Protein AF-A0A2L2X7W0-F1 (afdb_monomer)

Solvent-accessible surface area (backbone atoms only — not comparable to full-atom values): 5559 Å² total; per-residue (Å²): 135,86,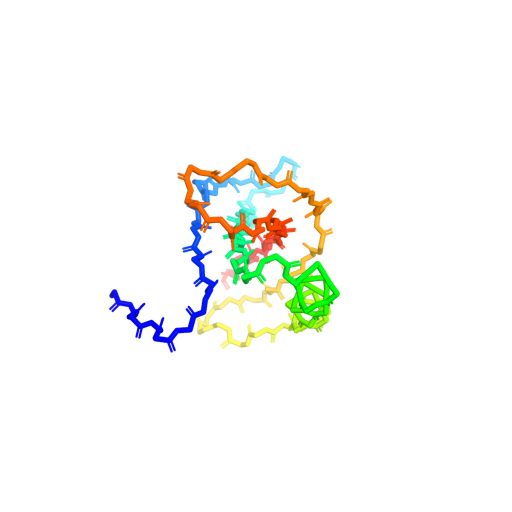85,66,98,58,66,56,52,75,49,72,52,89,57,45,63,40,90,97,38,83,56,30,38,33,33,41,40,37,37,40,28,57,27,77,60,39,62,69,59,36,53,51,51,45,49,52,54,44,62,65,29,48,85,37,58,71,87,51,91,84,53,70,40,46,44,32,38,76,73,52,70,48,81,44,91,56,97,51,84,69,41,37,32,38,34,35,33,37,36,37,41,36,32,63,61,132

Sequence (98 aa):
MVSLDCPTACCISPGKREEGNSEVYVTNFIFDIYTNDDVSLALTIAQKISDLFESAIPCFANSVTFEGLFVSAYESESDLANTYCFTTVIQFSMGMGK

Structure (mmCIF, N/CA/C/O backbone):
data_AF-A0A2L2X7W0-F1
#
_entry.id   AF-A0A2L2X7W0-F1
#
loop_
_atom_site.group_PDB
_atom_site.id
_atom_site.type_symbol
_atom_site.label_atom_id
_atom_site.label_alt_id
_atom_site.label_comp_id
_atom_site.label_asym_id
_atom_site.label_entity_id
_atom_site.label_seq_id
_atom_site.pdbx_PDB_ins_code
_atom_site.Cartn_x
_atom_site.Cartn_y
_atom_site.Cartn_z
_atom_site.occupancy
_atom_site.B_iso_or_equiv
_atom_site.auth_seq_id
_atom_site.auth_comp_id
_atom_site.auth_asym_id
_atom_site.auth_atom_id
_atom_site.pdbx_PDB_model_num
ATOM 1 N N . MET A 1 1 ? -4.441 -18.464 -6.238 1.00 33.75 1 MET A N 1
ATOM 2 C CA . MET A 1 1 ? -5.371 -17.794 -5.309 1.00 33.75 1 MET A CA 1
ATOM 3 C C . MET A 1 1 ? -4.801 -18.000 -3.919 1.00 33.75 1 MET A C 1
ATOM 5 O O . MET A 1 1 ? -4.928 -19.091 -3.382 1.00 33.75 1 MET A O 1
ATOM 9 N N . VAL A 1 2 ? -4.007 -17.047 -3.430 1.00 28.20 2 VAL A N 1
ATOM 10 C CA . VAL A 1 2 ? -3.393 -17.154 -2.101 1.00 28.20 2 VAL A CA 1
ATOM 11 C C . VAL A 1 2 ? -4.419 -16.612 -1.113 1.00 28.20 2 VAL A C 1
ATOM 13 O O . VAL A 1 2 ? -4.713 -15.423 -1.138 1.00 28.20 2 VAL A O 1
ATOM 16 N N . SER A 1 3 ? -5.013 -17.504 -0.320 1.00 32.94 3 SER A N 1
ATOM 17 C CA . SER A 1 3 ? -5.797 -17.127 0.855 1.00 32.94 3 SER A CA 1
ATOM 18 C C . SER A 1 3 ? -4.800 -16.831 1.968 1.00 32.94 3 SER A C 1
ATOM 20 O O . SER A 1 3 ? -4.111 -17.741 2.427 1.00 32.94 3 SER A O 1
ATOM 22 N N . LEU A 1 4 ? -4.657 -15.559 2.329 1.00 38.53 4 LEU A N 1
ATOM 23 C CA . LEU A 1 4 ? -3.988 -15.141 3.555 1.00 38.53 4 LEU A CA 1
ATOM 24 C C . LEU A 1 4 ? -5.091 -14.913 4.585 1.00 38.53 4 LEU A C 1
ATOM 26 O O . LEU A 1 4 ? -5.877 -13.982 4.451 1.00 38.53 4 LEU A O 1
ATOM 30 N N . ASP A 1 5 ? -5.161 -15.777 5.592 1.00 35.78 5 ASP A N 1
ATOM 31 C CA . ASP A 1 5 ? -6.018 -15.596 6.763 1.00 35.78 5 ASP A CA 1
ATOM 32 C C . ASP A 1 5 ? -5.456 -14.447 7.642 1.00 35.78 5 ASP A C 1
ATOM 34 O O . ASP A 1 5 ? -4.805 -14.677 8.660 1.00 35.78 5 ASP A O 1
ATOM 38 N N . CYS A 1 6 ? -5.618 -13.193 7.195 1.00 41.12 6 CYS A N 1
ATOM 39 C CA . CYS A 1 6 ? -5.277 -11.939 7.893 1.00 41.12 6 CYS A CA 1
ATOM 40 C C . CYS A 1 6 ? -6.043 -10.754 7.243 1.00 41.12 6 CYS A C 1
ATOM 42 O O . CYS A 1 6 ? -6.460 -10.886 6.096 1.00 41.12 6 CYS A O 1
ATOM 44 N N . PRO A 1 7 ? -6.257 -9.609 7.927 1.00 57.97 7 PRO A N 1
ATOM 45 C CA . PRO A 1 7 ? -7.344 -8.645 7.680 1.00 57.97 7 PRO A CA 1
ATOM 46 C C . PRO A 1 7 ? -7.104 -7.693 6.494 1.00 57.97 7 PRO A C 1
ATOM 48 O O . PRO A 1 7 ? -7.556 -6.548 6.494 1.00 57.97 7 PRO A O 1
ATOM 51 N N . THR A 1 8 ? -6.357 -8.146 5.496 1.00 56.06 8 THR A N 1
ATOM 52 C CA . THR A 1 8 ? -5.900 -7.326 4.382 1.00 56.06 8 THR A CA 1
ATOM 53 C C . THR A 1 8 ? -6.352 -7.956 3.078 1.00 56.06 8 THR A C 1
ATOM 55 O O . THR A 1 8 ? -5.896 -9.040 2.711 1.00 56.06 8 THR A O 1
ATOM 58 N N . ALA A 1 9 ? -7.241 -7.275 2.358 1.00 71.50 9 ALA A N 1
ATOM 59 C CA . ALA A 1 9 ? -7.571 -7.644 0.989 1.00 71.50 9 ALA A CA 1
ATOM 60 C C . ALA A 1 9 ? -6.622 -6.893 0.051 1.00 71.50 9 ALA A C 1
ATOM 62 O O . ALA A 1 9 ? -6.484 -5.677 0.145 1.00 71.50 9 ALA A O 1
ATOM 63 N N . CYS A 1 10 ? -5.940 -7.612 -0.842 1.00 69.62 10 CYS A N 1
ATOM 64 C CA . CYS A 1 10 ? -5.110 -7.000 -1.875 1.00 69.62 10 CYS A CA 1
ATOM 65 C C . CYS A 1 10 ? -5.756 -7.230 -3.239 1.00 69.62 10 CYS A C 1
ATOM 67 O O . CYS A 1 10 ? -5.964 -8.377 -3.646 1.00 69.62 10 CYS A O 1
ATOM 69 N N . CYS A 1 11 ? -6.060 -6.147 -3.948 1.00 75.56 11 CYS A N 1
ATOM 70 C CA . CYS A 1 11 ? -6.510 -6.194 -5.331 1.00 75.56 11 CYS A CA 1
ATOM 71 C C . CYS A 1 11 ? -5.512 -5.480 -6.250 1.00 75.56 11 CYS A C 1
ATOM 73 O O . CYS A 1 11 ? -4.785 -4.572 -5.848 1.00 75.56 11 CYS A O 1
ATOM 75 N N . ILE A 1 12 ? -5.440 -5.938 -7.499 1.00 73.56 12 ILE A N 1
ATOM 76 C CA . ILE A 1 12 ? -4.499 -5.434 -8.502 1.00 73.56 12 ILE A CA 1
ATOM 77 C C . ILE A 1 12 ? -5.319 -4.734 -9.581 1.00 73.56 12 ILE A C 1
ATOM 79 O O . ILE A 1 12 ? -6.227 -5.339 -10.156 1.00 73.56 12 ILE A O 1
ATOM 83 N N . SER A 1 13 ? -5.018 -3.466 -9.859 1.00 73.25 13 SER A N 1
ATOM 84 C CA . SER A 1 13 ? -5.633 -2.766 -10.987 1.00 73.25 13 SER A CA 1
ATOM 85 C C . SER A 1 13 ? -5.033 -3.256 -12.311 1.00 73.25 13 SER A C 1
ATOM 87 O O . SER A 1 13 ? -3.882 -3.695 -12.339 1.00 73.25 13 SER A O 1
ATOM 89 N N . PRO A 1 14 ? -5.764 -3.190 -13.440 1.00 75.12 14 PRO A N 1
ATOM 90 C CA . PRO A 1 14 ? -5.168 -3.455 -14.741 1.00 75.12 14 PRO A CA 1
ATOM 91 C C . PRO A 1 14 ? -3.985 -2.509 -14.963 1.00 75.12 14 PRO A C 1
ATOM 93 O O . PRO A 1 14 ? -4.156 -1.290 -15.026 1.00 75.12 14 PRO A O 1
ATOM 96 N N . GLY A 1 15 ? -2.782 -3.072 -15.040 1.00 79.25 15 GLY A N 1
ATOM 97 C CA . GLY A 1 15 ? -1.588 -2.290 -15.324 1.00 79.25 15 GLY A CA 1
ATOM 98 C C . GLY A 1 15 ? -1.578 -1.738 -16.752 1.00 79.25 15 GLY A C 1
ATOM 99 O O . GLY A 1 15 ? -2.360 -2.133 -17.620 1.00 79.25 15 GLY A O 1
ATOM 100 N N . LYS A 1 16 ? -0.668 -0.801 -16.998 1.00 83.56 16 LYS A N 1
ATOM 101 C CA . LYS A 1 16 ? -0.462 -0.156 -18.295 1.00 83.56 16 LYS A CA 1
ATOM 102 C C . LYS A 1 16 ? 1.024 0.043 -18.550 1.00 83.56 16 LYS A C 1
ATOM 104 O O . LYS A 1 16 ? 1.831 0.016 -17.630 1.00 83.56 16 LYS A O 1
ATOM 109 N N . ARG A 1 17 ? 1.394 0.277 -19.806 1.00 84.19 17 ARG A N 1
ATOM 110 C CA . ARG A 1 17 ? 2.744 0.768 -20.110 1.00 84.19 17 ARG A CA 1
ATOM 111 C C . ARG A 1 17 ? 2.896 2.196 -19.601 1.00 84.19 17 ARG A C 1
ATOM 113 O O . ARG A 1 17 ? 1.936 2.969 -19.654 1.00 84.19 17 ARG A O 1
ATOM 120 N N . GLU A 1 18 ? 4.084 2.519 -19.112 1.00 84.00 18 GLU A N 1
ATOM 121 C CA . GLU A 1 18 ? 4.436 3.879 -18.731 1.00 84.00 18 GLU A CA 1
ATOM 122 C C . GLU A 1 18 ? 4.389 4.797 -19.960 1.00 84.00 18 GLU A C 1
ATOM 124 O O . GLU A 1 18 ? 4.809 4.440 -21.066 1.00 84.00 18 GLU A O 1
ATOM 129 N N . GLU A 1 19 ? 3.836 5.993 -19.781 1.00 80.44 19 GLU A N 1
ATOM 130 C CA . GLU A 1 19 ? 3.775 6.976 -20.853 1.00 80.44 19 GLU A CA 1
ATOM 131 C C . GLU A 1 19 ? 5.179 7.541 -21.103 1.00 80.44 19 GLU A C 1
ATOM 133 O O . GLU A 1 19 ? 5.825 8.053 -20.195 1.00 80.44 19 GLU A O 1
ATOM 138 N N . GLY A 1 20 ? 5.674 7.421 -22.336 1.00 81.56 20 GLY A N 1
ATOM 139 C CA . GLY A 1 20 ? 7.032 7.842 -22.694 1.00 81.56 20 GLY A CA 1
ATOM 140 C C . GLY A 1 20 ? 8.116 6.771 -22.516 1.00 81.56 20 GLY A C 1
ATOM 141 O O . GLY A 1 20 ? 9.223 6.975 -23.010 1.00 81.56 20 GLY A O 1
ATOM 142 N N . ASN A 1 21 ? 7.806 5.612 -21.917 1.00 80.19 21 ASN A N 1
ATOM 143 C CA . ASN A 1 21 ? 8.733 4.481 -21.814 1.00 80.19 21 ASN A CA 1
ATOM 144 C C . ASN A 1 21 ? 8.015 3.125 -21.967 1.00 80.19 21 ASN A C 1
ATOM 146 O O . ASN A 1 21 ? 7.510 2.542 -21.012 1.00 80.19 21 ASN A O 1
ATOM 150 N N . SER A 1 22 ? 7.987 2.587 -23.191 1.00 81.00 22 SER A N 1
ATOM 151 C CA . SER A 1 22 ? 7.266 1.340 -23.498 1.00 81.00 22 SER A CA 1
ATOM 152 C C . SER A 1 22 ? 7.852 0.081 -22.859 1.00 81.00 22 SER A C 1
ATOM 154 O O . SER A 1 22 ? 7.172 -0.947 -22.852 1.00 81.00 22 SER A O 1
ATOM 156 N N . GLU A 1 23 ? 9.090 0.154 -22.366 1.00 81.44 23 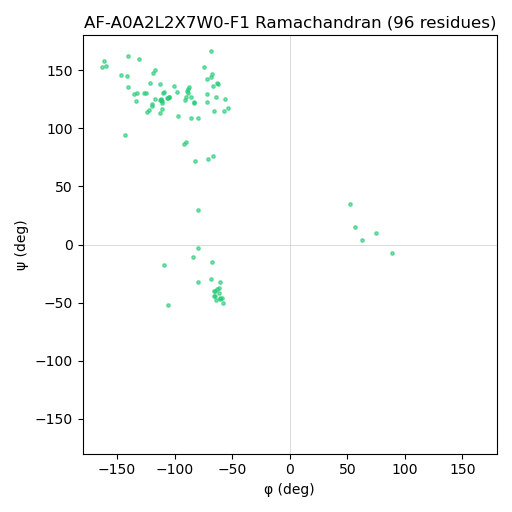GLU A N 1
ATOM 157 C CA . GLU A 1 23 ? 9.797 -0.961 -21.727 1.00 81.44 23 GLU A CA 1
ATOM 158 C C . GLU A 1 23 ? 9.443 -1.094 -20.239 1.00 81.44 23 GLU A C 1
ATOM 160 O O . GLU A 1 23 ? 9.788 -2.099 -19.614 1.00 81.44 23 GLU A O 1
ATOM 165 N N . VAL A 1 24 ? 8.744 -0.098 -19.680 1.00 81.12 24 VAL A N 1
ATOM 166 C CA . VAL A 1 24 ? 8.286 -0.092 -18.292 1.00 81.12 24 VAL A CA 1
ATOM 167 C C . VAL A 1 24 ? 6.784 -0.330 -18.248 1.00 81.12 24 VAL A C 1
ATOM 169 O O . VAL A 1 24 ? 5.979 0.351 -18.889 1.00 81.12 24 VAL A O 1
ATOM 172 N N . TYR A 1 25 ? 6.398 -1.334 -17.473 1.00 84.75 25 TYR A N 1
ATOM 173 C CA . TYR A 1 25 ? 5.015 -1.638 -17.161 1.00 84.75 25 TYR A CA 1
ATOM 174 C C . TYR A 1 25 ? 4.706 -1.202 -15.734 1.00 84.75 25 TYR A C 1
ATOM 176 O O . TYR A 1 25 ? 5.399 -1.608 -14.805 1.00 84.75 25 TYR A O 1
ATOM 184 N N . VAL A 1 26 ? 3.651 -0.412 -15.561 1.00 86.88 26 VAL A N 1
ATOM 185 C CA . VAL A 1 26 ? 3.208 0.101 -14.265 1.00 86.88 26 VAL A CA 1
ATOM 186 C C . VAL A 1 26 ? 1.861 -0.493 -13.879 1.00 86.88 26 VAL A C 1
ATOM 188 O O . VAL A 1 26 ? 0.952 -0.608 -14.702 1.00 86.88 26 VAL A O 1
ATOM 191 N N . THR A 1 27 ? 1.701 -0.872 -12.618 1.00 87.81 27 THR A N 1
ATOM 192 C CA . THR A 1 27 ? 0.445 -1.416 -12.090 1.00 87.81 27 THR A CA 1
ATOM 193 C C . THR A 1 27 ? 0.264 -1.000 -10.641 1.00 87.81 27 THR A C 1
ATOM 195 O O . THR A 1 27 ? 1.244 -0.912 -9.911 1.00 87.81 27 THR A O 1
ATOM 198 N N . ASN A 1 28 ? -0.972 -0.771 -10.198 1.00 87.44 28 ASN A N 1
ATOM 199 C CA . ASN A 1 28 ? -1.220 -0.448 -8.796 1.00 87.44 28 ASN A CA 1
ATOM 200 C C . ASN A 1 28 ? -1.708 -1.691 -8.054 1.00 87.44 28 ASN A C 1
ATOM 202 O O . ASN A 1 28 ? -2.560 -2.436 -8.544 1.00 87.44 28 ASN A O 1
ATOM 206 N N . PHE A 1 29 ? -1.171 -1.889 -6.861 1.00 86.38 29 PHE A N 1
ATOM 207 C CA . PHE A 1 29 ? -1.669 -2.826 -5.872 1.00 86.38 29 PHE A CA 1
ATOM 208 C C . PHE A 1 29 ? -2.347 -1.997 -4.795 1.00 86.38 29 PHE A C 1
ATOM 210 O O . PHE A 1 29 ? -1.772 -1.050 -4.256 1.00 86.38 29 PHE A O 1
ATOM 217 N N . ILE A 1 30 ? -3.592 -2.341 -4.525 1.00 87.75 30 ILE A N 1
ATOM 218 C CA . ILE A 1 30 ? -4.450 -1.648 -3.579 1.00 87.75 30 ILE A CA 1
ATOM 219 C C . ILE A 1 30 ? -4.638 -2.605 -2.412 1.00 87.75 30 ILE A C 1
ATOM 221 O O . ILE A 1 30 ? -5.028 -3.758 -2.609 1.00 87.75 30 ILE A O 1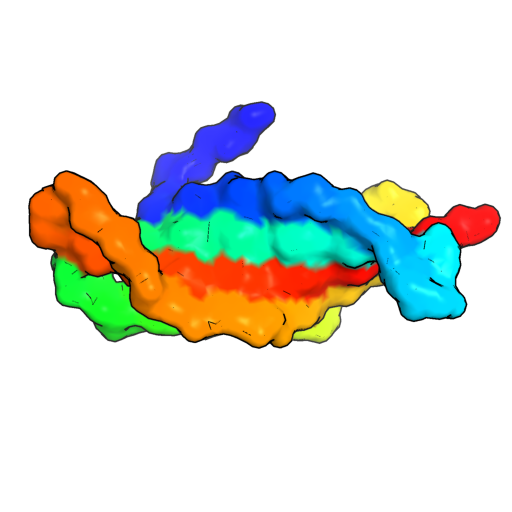
ATOM 225 N N . PHE A 1 31 ? -4.296 -2.143 -1.217 1.00 88.81 31 PHE A N 1
ATOM 226 C CA . PHE A 1 31 ? -4.428 -2.897 0.017 1.00 88.81 31 PHE A CA 1
ATOM 227 C C . PHE A 1 31 ? -5.496 -2.236 0.873 1.00 88.81 31 PHE A C 1
ATOM 229 O O . PHE A 1 31 ? -5.283 -1.128 1.368 1.00 88.81 31 PHE A O 1
ATOM 236 N N . ASP A 1 32 ? -6.600 -2.943 1.072 1.00 89.38 32 ASP A N 1
ATOM 237 C CA . ASP A 1 32 ? -7.647 -2.550 2.005 1.00 89.38 32 ASP A CA 1
ATOM 238 C C . ASP A 1 32 ? -7.340 -3.189 3.359 1.00 89.38 32 ASP A C 1
ATOM 240 O O . ASP A 1 32 ? -7.162 -4.409 3.459 1.00 89.38 32 ASP A O 1
ATOM 244 N N . ILE A 1 33 ? -7.250 -2.366 4.398 1.00 90.62 33 ILE A N 1
ATOM 245 C CA . ILE A 1 33 ? -6.898 -2.768 5.758 1.00 90.62 33 ILE A CA 1
ATOM 246 C C . ILE A 1 33 ? -8.135 -2.620 6.628 1.00 90.62 33 ILE A C 1
ATOM 248 O O . ILE A 1 33 ? -8.608 -1.507 6.849 1.00 90.62 33 ILE A O 1
ATOM 252 N N . TYR A 1 34 ? -8.612 -3.740 7.162 1.00 89.19 34 TYR A N 1
ATOM 253 C CA . TYR A 1 34 ? -9.801 -3.777 8.003 1.00 89.19 34 TYR A CA 1
ATOM 254 C C . TYR A 1 34 ? -9.417 -3.947 9.474 1.00 89.19 34 TYR A C 1
ATOM 256 O O . TYR A 1 34 ? -8.698 -4.877 9.843 1.00 89.19 34 TYR A O 1
ATOM 264 N N . THR A 1 35 ? -9.913 -3.073 10.343 1.00 88.75 35 THR A N 1
ATOM 265 C CA . THR A 1 35 ? -9.757 -3.204 11.799 1.00 88.75 35 THR A CA 1
ATOM 266 C C . THR A 1 35 ? -11.095 -3.020 12.505 1.00 88.75 35 THR A C 1
ATOM 268 O O . THR A 1 35 ? -12.032 -2.461 11.946 1.00 88.75 35 THR A O 1
ATOM 271 N N . ASN A 1 36 ? -11.208 -3.515 13.739 1.00 88.94 36 ASN A N 1
ATOM 272 C CA . ASN A 1 36 ? -12.420 -3.376 14.552 1.00 88.94 36 ASN A CA 1
ATOM 273 C C . ASN A 1 36 ? -12.432 -2.000 15.246 1.00 88.94 36 ASN A C 1
ATOM 275 O O . ASN A 1 36 ? -12.098 -1.907 16.426 1.00 88.94 36 ASN A O 1
ATOM 279 N N . ASP A 1 37 ? -12.664 -0.940 14.466 1.00 85.06 37 ASP A N 1
ATOM 280 C CA . ASP A 1 37 ? -12.574 0.482 14.849 1.00 85.06 37 ASP A CA 1
ATOM 281 C C . ASP A 1 37 ? -11.211 0.937 15.421 1.00 85.06 37 ASP A C 1
ATOM 283 O O . ASP A 1 37 ? -11.079 2.024 15.990 1.00 85.06 37 ASP A O 1
ATOM 287 N N . ASP A 1 38 ? -10.156 0.138 15.237 1.00 88.31 38 ASP A N 1
ATOM 288 C CA . ASP A 1 38 ? -8.796 0.489 15.649 1.00 88.31 38 ASP A CA 1
ATOM 289 C C . ASP A 1 38 ? -8.057 1.218 14.520 1.00 88.31 38 ASP A C 1
ATOM 291 O O . ASP A 1 38 ? -7.364 0.618 13.687 1.00 88.31 38 ASP A O 1
ATOM 295 N N . VAL A 1 39 ? -8.220 2.540 14.503 1.00 91.12 39 VAL A N 1
ATOM 296 C CA . VAL A 1 39 ? -7.580 3.447 13.540 1.00 91.12 39 VAL A CA 1
ATOM 297 C C . VAL A 1 39 ? -6.052 3.388 13.640 1.00 91.12 39 VAL A C 1
ATOM 299 O O . VAL A 1 39 ? -5.353 3.356 12.628 1.00 91.12 39 VAL A O 1
ATOM 302 N N . SER A 1 40 ? -5.508 3.334 14.860 1.00 93.75 40 SER A N 1
ATOM 303 C CA . SER A 1 40 ? -4.054 3.350 15.080 1.00 93.75 40 SER A CA 1
ATOM 304 C C . SER A 1 40 ? -3.390 2.099 14.511 1.00 93.75 40 SER A C 1
ATOM 306 O O . SER A 1 40 ? -2.319 2.174 13.898 1.00 93.75 40 SER A O 1
ATOM 308 N N . LEU A 1 41 ? -4.039 0.944 14.679 1.00 91.88 41 LEU A N 1
ATOM 309 C CA . LEU A 1 41 ? -3.588 -0.313 14.102 1.00 91.88 41 LEU A CA 1
ATOM 310 C C . LEU A 1 41 ? -3.631 -0.272 12.573 1.00 91.88 41 LEU A C 1
ATOM 312 O O . LEU A 1 41 ? -2.654 -0.672 11.940 1.00 91.88 41 LEU A O 1
ATOM 316 N N . ALA A 1 42 ? -4.711 0.246 11.982 1.00 91.12 42 ALA A N 1
ATOM 317 C CA . ALA A 1 42 ? -4.851 0.336 10.531 1.00 91.12 42 ALA A CA 1
ATOM 318 C C . ALA A 1 42 ? -3.747 1.203 9.902 1.00 91.12 42 ALA A C 1
ATOM 320 O O . ALA A 1 42 ? -3.071 0.764 8.971 1.00 91.12 42 ALA A O 1
ATOM 321 N N . LEU A 1 43 ? -3.482 2.381 10.476 1.00 91.75 43 LEU A N 1
ATOM 322 C CA . LEU A 1 43 ? -2.400 3.264 10.028 1.00 91.75 43 LEU A CA 1
ATOM 323 C C . LEU A 1 43 ? -1.017 2.622 10.206 1.00 91.75 43 LEU A C 1
ATOM 325 O O . LEU A 1 43 ? -0.157 2.741 9.336 1.00 91.75 43 LEU A O 1
ATOM 329 N N . THR A 1 44 ? -0.805 1.886 11.301 1.00 93.75 44 THR A N 1
ATOM 330 C CA . THR A 1 44 ? 0.453 1.159 11.536 1.00 93.75 44 THR A CA 1
ATOM 331 C C . THR A 1 44 ? 0.671 0.057 10.499 1.00 93.75 44 THR A C 1
ATOM 333 O O . THR A 1 44 ? 1.794 -0.150 10.040 1.00 93.75 44 THR A O 1
ATOM 336 N N . ILE A 1 45 ? -0.386 -0.669 10.124 1.00 91.25 45 ILE A N 1
ATOM 337 C CA . ILE A 1 45 ? -0.326 -1.685 9.067 1.00 91.25 45 ILE A CA 1
ATOM 338 C C . ILE A 1 45 ? -0.041 -1.020 7.717 1.00 91.25 45 ILE A C 1
ATOM 340 O O . ILE A 1 45 ? 0.833 -1.495 6.996 1.00 91.25 45 ILE A O 1
ATOM 344 N N . ALA A 1 46 ? -0.711 0.092 7.402 1.00 90.88 46 ALA A N 1
ATOM 345 C CA . ALA A 1 46 ? -0.490 0.834 6.163 1.00 90.88 46 ALA A CA 1
ATOM 346 C C . ALA A 1 46 ? 0.962 1.299 6.030 1.00 90.88 46 ALA A C 1
ATOM 348 O O . ALA A 1 46 ? 1.573 1.079 4.988 1.00 90.88 46 ALA A O 1
ATOM 349 N N . GLN A 1 47 ? 1.536 1.858 7.102 1.00 90.69 47 GLN A N 1
ATOM 350 C CA . GLN A 1 47 ? 2.937 2.270 7.117 1.00 90.69 47 GLN A CA 1
ATOM 351 C C . GLN A 1 47 ? 3.871 1.081 6.880 1.00 90.69 47 GLN A C 1
ATOM 353 O O . GLN A 1 47 ? 4.750 1.160 6.035 1.00 90.69 47 GLN A O 1
ATOM 358 N N . LYS A 1 48 ? 3.642 -0.055 7.551 1.00 90.06 48 LYS A N 1
ATOM 359 C CA . LYS A 1 48 ? 4.452 -1.265 7.340 1.00 90.06 48 LYS A CA 1
ATOM 360 C C . LYS A 1 48 ? 4.370 -1.788 5.908 1.00 90.06 48 LYS A C 1
ATOM 362 O O . LYS A 1 48 ? 5.365 -2.286 5.398 1.00 90.06 48 LYS A O 1
ATOM 367 N N . ILE A 1 49 ? 3.199 -1.713 5.273 1.00 87.50 49 ILE A N 1
ATOM 368 C CA . ILE A 1 49 ? 3.039 -2.082 3.861 1.00 87.50 49 ILE A CA 1
ATOM 369 C C . ILE A 1 49 ? 3.866 -1.139 2.988 1.00 87.50 49 ILE A C 1
ATOM 371 O O . ILE A 1 49 ? 4.616 -1.618 2.144 1.00 87.50 49 ILE A O 1
ATOM 375 N N . SER A 1 50 ? 3.780 0.172 3.213 1.00 86.44 50 SER A N 1
ATOM 376 C CA . SER A 1 50 ? 4.597 1.147 2.488 1.00 86.44 50 SER A CA 1
ATOM 377 C C . SER A 1 50 ? 6.091 0.872 2.672 1.00 86.44 50 SER A C 1
ATOM 379 O O . SER A 1 50 ? 6.785 0.706 1.677 1.00 86.44 50 SER A O 1
ATOM 381 N N . ASP A 1 51 ? 6.561 0.697 3.910 1.00 86.06 51 ASP A N 1
ATOM 382 C CA . ASP A 1 51 ? 7.971 0.427 4.230 1.00 86.06 51 ASP A CA 1
ATOM 383 C C . ASP A 1 51 ? 8.489 -0.873 3.585 1.00 86.06 51 ASP A C 1
ATOM 385 O O . ASP A 1 51 ? 9.664 -0.980 3.242 1.00 86.06 51 ASP A O 1
ATOM 389 N N . LEU A 1 52 ? 7.628 -1.887 3.423 1.00 83.12 52 LEU A N 1
ATOM 390 C CA . LEU A 1 52 ? 7.992 -3.155 2.778 1.00 83.12 52 LEU A CA 1
ATOM 391 C C . LEU A 1 52 ? 8.272 -3.003 1.282 1.00 83.12 52 LEU A C 1
ATOM 393 O O . LEU A 1 52 ? 9.031 -3.800 0.727 1.00 83.12 52 LEU A O 1
ATOM 397 N N . PHE A 1 53 ? 7.629 -2.038 0.629 1.00 77.38 53 PHE A N 1
ATOM 398 C CA . PHE A 1 53 ? 7.710 -1.852 -0.818 1.00 77.38 53 PHE A CA 1
ATOM 399 C C . PHE A 1 53 ? 8.491 -0.605 -1.225 1.00 77.38 53 PHE A C 1
ATOM 401 O O . PHE A 1 53 ? 8.955 -0.540 -2.359 1.00 77.38 53 PHE A O 1
ATOM 408 N N . GLU A 1 54 ? 8.695 0.343 -0.314 1.00 73.25 54 GLU A N 1
ATOM 409 C CA . GLU A 1 54 ? 9.543 1.507 -0.521 1.00 73.25 54 GLU A CA 1
ATOM 410 C C . GLU A 1 54 ? 11.005 1.064 -0.667 1.00 73.25 54 GLU A C 1
ATOM 412 O O . GLU A 1 54 ? 11.619 0.518 0.247 1.00 73.25 54 GLU A O 1
ATOM 417 N N . SER A 1 55 ? 11.579 1.288 -1.852 1.00 59.66 55 SER A N 1
ATOM 418 C CA . SER A 1 55 ? 12.975 0.951 -2.197 1.00 59.66 55 SER A CA 1
ATOM 419 C C . SER A 1 55 ? 13.345 -0.540 -2.162 1.00 59.66 55 SER A C 1
ATOM 421 O O . SER A 1 55 ? 14.506 -0.892 -2.394 1.00 59.66 55 SER A O 1
ATOM 423 N N . ALA A 1 56 ? 12.392 -1.439 -1.915 1.00 57.03 56 ALA A N 1
ATOM 424 C CA . ALA A 1 56 ? 12.615 -2.867 -2.057 1.00 57.03 56 ALA A CA 1
ATOM 425 C C . ALA A 1 56 ? 12.431 -3.258 -3.528 1.00 57.03 56 ALA A C 1
ATOM 427 O O . ALA A 1 56 ? 11.359 -3.075 -4.101 1.00 57.03 56 ALA A O 1
ATOM 428 N N . ILE A 1 57 ? 13.476 -3.832 -4.127 1.00 56.91 57 ILE A N 1
ATOM 429 C CA . ILE A 1 57 ? 13.404 -4.565 -5.396 1.00 56.91 57 ILE A CA 1
ATOM 430 C C . ILE A 1 57 ? 13.176 -6.035 -5.022 1.00 56.91 57 ILE A C 1
ATOM 432 O O . ILE A 1 57 ? 14.153 -6.769 -4.843 1.00 56.91 57 ILE A O 1
ATOM 436 N N . PRO A 1 58 ? 11.937 -6.520 -4.818 1.00 56.88 58 PRO A N 1
ATOM 437 C CA . PRO A 1 58 ? 11.715 -7.950 -4.760 1.00 56.88 58 PRO A CA 1
ATOM 438 C C . PRO A 1 58 ? 12.237 -8.555 -6.061 1.00 56.88 58 PRO A C 1
ATOM 440 O O . PRO A 1 58 ? 11.884 -8.128 -7.161 1.00 56.88 58 PRO A O 1
ATOM 443 N N . CYS A 1 59 ? 13.124 -9.538 -5.921 1.00 52.72 59 CYS A N 1
ATOM 444 C CA . CYS A 1 59 ? 13.674 -10.308 -7.025 1.00 52.72 59 CYS A CA 1
ATOM 445 C C . CYS A 1 59 ? 12.555 -11.141 -7.666 1.00 52.72 59 CYS A C 1
ATOM 447 O O . CYS A 1 59 ? 12.447 -12.344 -7.427 1.00 52.72 59 CYS A O 1
ATOM 449 N N . PHE A 1 60 ? 11.683 -10.512 -8.450 1.00 56.81 60 PHE A N 1
ATOM 450 C CA . PHE A 1 60 ? 10.736 -11.229 -9.282 1.00 56.81 60 PHE A CA 1
ATOM 451 C C . PHE A 1 60 ? 11.504 -11.871 -10.438 1.00 56.81 60 PHE A C 1
ATOM 453 O O . PHE A 1 60 ? 12.349 -11.253 -11.088 1.00 56.81 60 PHE A O 1
ATOM 460 N N . ALA A 1 61 ? 11.262 -13.166 -10.634 1.00 51.09 61 ALA A N 1
ATOM 461 C CA . ALA A 1 61 ? 11.983 -13.987 -11.592 1.00 51.09 61 ALA A CA 1
ATOM 462 C C . ALA A 1 61 ? 11.949 -13.350 -12.996 1.00 51.09 61 ALA A C 1
ATOM 464 O O . ALA A 1 61 ? 10.885 -13.224 -13.598 1.00 51.09 61 ALA A O 1
ATOM 465 N N . ASN A 1 62 ? 13.133 -12.997 -13.506 1.00 55.22 62 ASN A N 1
ATOM 466 C CA . ASN A 1 62 ? 13.410 -12.474 -14.852 1.00 55.22 62 ASN A CA 1
ATOM 467 C C . ASN A 1 62 ? 13.026 -11.006 -15.150 1.00 55.22 62 ASN A C 1
ATOM 469 O O . ASN A 1 62 ? 13.121 -10.603 -16.308 1.00 55.22 62 ASN A O 1
ATOM 473 N N . SER A 1 63 ? 12.645 -10.182 -14.166 1.00 56.66 63 SER A N 1
ATOM 474 C CA . SER A 1 63 ? 12.511 -8.724 -14.369 1.00 56.66 63 SER A CA 1
ATOM 475 C C . SER A 1 63 ? 13.842 -8.004 -14.124 1.00 56.66 63 SER A C 1
ATOM 477 O O . SER A 1 63 ? 14.516 -8.291 -13.136 1.00 56.66 63 SER A O 1
ATOM 479 N N . VAL A 1 64 ? 14.222 -7.065 -15.000 1.00 61.56 64 VAL A N 1
ATOM 480 C CA . VAL A 1 64 ? 15.508 -6.338 -14.901 1.00 61.56 64 VAL A CA 1
ATOM 481 C C . VAL A 1 64 ? 15.454 -5.210 -13.879 1.00 61.56 64 VAL A C 1
ATOM 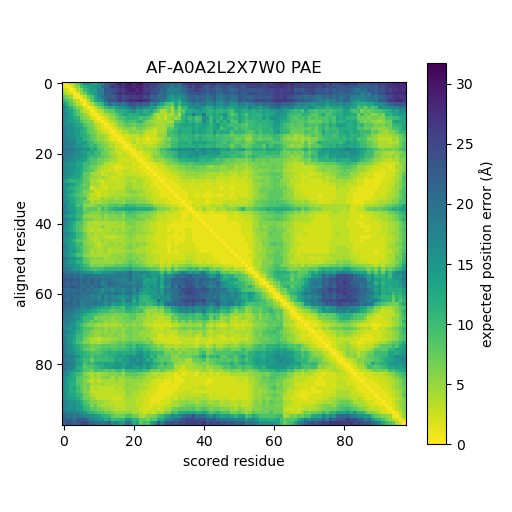483 O O . VAL A 1 64 ? 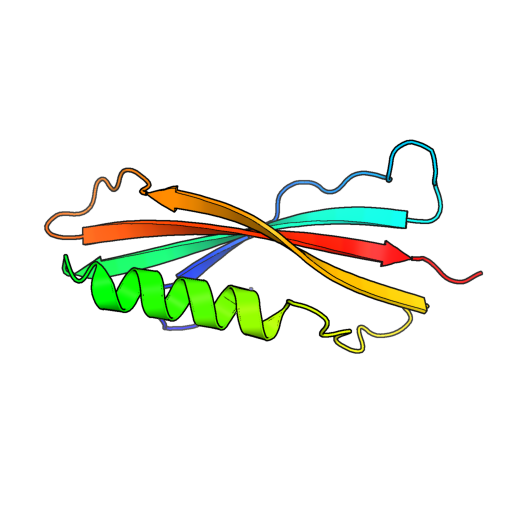16.446 -4.949 -13.203 1.00 61.56 64 VAL A O 1
ATOM 486 N N . THR A 1 65 ? 14.291 -4.588 -13.715 1.00 67.12 65 THR A N 1
ATOM 487 C CA . THR A 1 65 ? 14.026 -3.630 -12.643 1.00 67.12 65 THR A CA 1
ATOM 488 C C . THR A 1 65 ? 12.618 -3.851 -12.113 1.00 67.12 65 THR A C 1
ATOM 490 O O . THR A 1 65 ? 11.679 -4.051 -12.883 1.00 67.12 65 THR A O 1
ATOM 493 N N . PHE A 1 66 ? 12.482 -3.843 -10.792 1.00 71.50 66 PHE A N 1
ATOM 494 C CA . PHE A 1 66 ? 11.201 -3.849 -10.102 1.00 71.50 66 PHE A CA 1
ATOM 495 C C . PHE A 1 66 ? 11.278 -2.792 -9.007 1.00 71.50 66 PHE A C 1
ATOM 497 O O . PHE A 1 66 ? 12.170 -2.853 -8.167 1.00 71.50 66 PHE A O 1
ATOM 504 N N . GLU A 1 67 ? 10.363 -1.837 -9.006 1.00 76.88 67 GLU A N 1
ATOM 505 C CA . GLU A 1 67 ? 10.323 -0.771 -8.008 1.00 76.88 67 GLU A CA 1
ATOM 506 C C . GLU A 1 67 ? 8.901 -0.626 -7.479 1.00 76.88 67 GLU A C 1
ATOM 508 O O . GLU A 1 67 ? 7.952 -0.574 -8.262 1.00 76.88 67 GLU A O 1
ATOM 513 N N . GLY A 1 68 ? 8.761 -0.602 -6.154 1.00 80.19 68 GLY A N 1
ATOM 514 C CA . GLY A 1 68 ? 7.530 -0.232 -5.470 1.00 80.19 68 GLY A CA 1
ATOM 515 C C . GLY A 1 68 ? 7.597 1.226 -5.023 1.00 80.19 68 GLY A C 1
ATOM 516 O O . GLY A 1 68 ? 8.572 1.650 -4.406 1.00 80.19 68 GLY A O 1
ATOM 517 N N . LEU A 1 69 ? 6.550 1.989 -5.319 1.00 84.12 69 LEU A N 1
ATOM 518 C CA . LEU A 1 69 ? 6.404 3.376 -4.904 1.00 84.12 69 LEU A CA 1
ATOM 519 C C . LEU A 1 69 ? 5.066 3.566 -4.195 1.00 84.12 69 LEU A C 1
ATOM 521 O O . LEU A 1 69 ? 4.008 3.198 -4.711 1.00 84.12 69 LEU A O 1
ATOM 525 N N . PHE A 1 70 ? 5.106 4.188 -3.021 1.00 85.62 70 PHE A N 1
ATOM 526 C CA . PHE A 1 70 ? 3.899 4.663 -2.361 1.00 85.62 70 PHE A CA 1
ATOM 527 C C . PHE A 1 70 ? 3.222 5.755 -3.203 1.00 85.62 70 PHE A C 1
ATOM 529 O O . PHE A 1 70 ? 3.852 6.749 -3.561 1.00 85.62 70 PHE A O 1
ATOM 536 N N . VAL A 1 71 ? 1.931 5.587 -3.503 1.00 86.25 71 VAL A N 1
ATOM 537 C CA . VAL A 1 71 ? 1.161 6.556 -4.303 1.00 86.25 71 VAL A CA 1
ATOM 538 C C . VAL A 1 71 ? 0.214 7.366 -3.434 1.00 86.25 71 VAL A C 1
ATOM 540 O O . VAL A 1 71 ? 0.164 8.590 -3.528 1.00 86.25 71 VAL A O 1
ATOM 543 N N . SER A 1 72 ? -0.594 6.679 -2.631 1.00 89.06 72 SER A N 1
ATOM 544 C CA . SER A 1 72 ? -1.674 7.305 -1.874 1.00 89.06 72 SER A CA 1
ATOM 545 C C . SER A 1 72 ? -2.158 6.400 -0.757 1.00 89.06 72 SER A C 1
ATOM 547 O O . SER A 1 72 ? -2.158 5.181 -0.915 1.00 89.06 72 SER A O 1
ATOM 549 N N . ALA A 1 73 ? -2.686 6.997 0.306 1.00 89.50 73 ALA A N 1
ATOM 550 C CA . ALA A 1 73 ? -3.465 6.293 1.309 1.00 89.50 73 ALA A CA 1
ATOM 551 C C . ALA A 1 73 ? -4.640 7.153 1.781 1.00 89.50 73 ALA A C 1
ATOM 553 O O . ALA A 1 73 ? -4.522 8.379 1.830 1.00 89.50 73 ALA A O 1
ATOM 554 N N . TYR A 1 74 ? -5.772 6.521 2.076 1.00 91.56 74 TYR A N 1
ATOM 555 C CA . TYR A 1 74 ? -7.011 7.206 2.434 1.00 91.56 74 TYR A CA 1
ATOM 556 C C . TYR A 1 74 ? -7.973 6.284 3.187 1.00 91.56 74 TYR A C 1
ATOM 558 O O . TYR A 1 74 ? -7.963 5.066 3.016 1.00 91.56 74 TYR A O 1
ATOM 566 N N . GLU A 1 75 ? -8.836 6.886 4.002 1.00 90.44 75 GLU A N 1
ATOM 567 C CA . GLU A 1 75 ? -9.962 6.186 4.621 1.00 90.44 75 GLU A CA 1
ATOM 568 C C . GLU A 1 75 ? -10.964 5.760 3.553 1.00 90.44 75 GLU A C 1
ATOM 570 O O . GLU A 1 75 ? -11.277 6.531 2.644 1.00 90.44 75 GLU A O 1
ATOM 575 N N . SER A 1 76 ? -11.457 4.530 3.659 1.00 86.62 76 SER A N 1
ATOM 576 C CA . SER A 1 76 ? -12.471 3.994 2.757 1.00 86.62 76 SER A CA 1
ATOM 577 C C . SER A 1 76 ? -13.731 3.640 3.529 1.00 86.62 76 SER A C 1
ATOM 579 O O . SER A 1 76 ? -13.685 3.260 4.698 1.00 86.62 76 SER A O 1
ATOM 581 N N . GLU A 1 77 ? -14.875 3.783 2.868 1.00 83.62 77 GLU A N 1
ATOM 582 C CA . GLU A 1 77 ? -16.151 3.368 3.441 1.00 83.62 77 GLU A CA 1
ATOM 583 C C . GLU A 1 77 ? -16.198 1.838 3.574 1.00 83.62 77 GLU A C 1
ATOM 585 O O . GLU A 1 77 ? -15.629 1.102 2.765 1.00 83.62 77 GLU A O 1
ATOM 590 N N . SER A 1 78 ? -16.876 1.358 4.615 1.00 78.81 78 SER A N 1
ATOM 591 C CA . SER A 1 78 ? 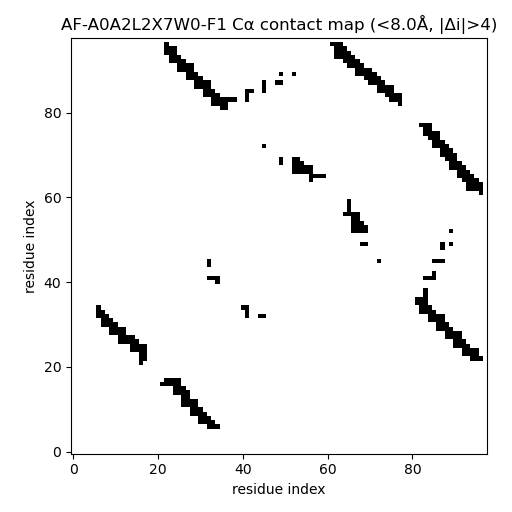-17.078 -0.062 4.887 1.00 78.81 78 SER A CA 1
ATOM 592 C C . SER A 1 78 ? -18.532 -0.295 5.273 1.00 78.81 78 SER A C 1
ATOM 594 O O . SER A 1 78 ? -19.049 0.357 6.178 1.00 78.81 78 SER A O 1
ATOM 596 N N . ASP A 1 79 ? -19.176 -1.264 4.623 1.00 81.19 79 ASP A N 1
ATOM 597 C CA . ASP A 1 79 ? -20.546 -1.688 4.949 1.00 81.19 79 ASP A CA 1
ATOM 598 C C . AS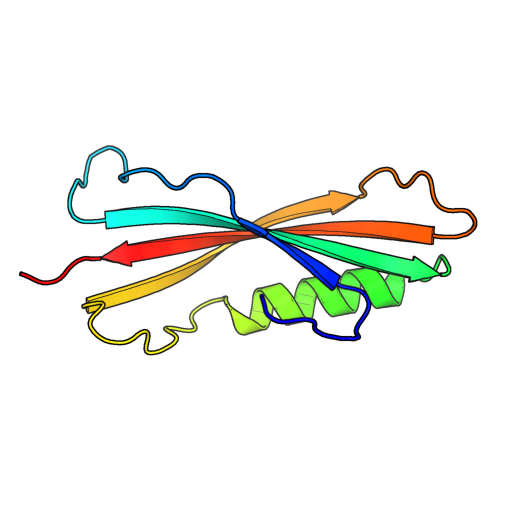P A 1 79 ? -20.600 -2.625 6.176 1.00 81.19 79 ASP A C 1
ATOM 600 O O . ASP A 1 79 ? -21.673 -3.061 6.603 1.00 81.19 79 ASP A O 1
ATOM 604 N N . LEU A 1 80 ? -19.441 -2.978 6.745 1.00 77.56 80 LEU A N 1
ATOM 605 C CA . LEU A 1 80 ? -19.324 -3.875 7.892 1.00 77.56 80 LEU A CA 1
ATOM 606 C C . LEU A 1 80 ? -19.422 -3.095 9.211 1.00 77.56 80 LEU A C 1
ATOM 608 O O . LEU A 1 80 ? -18.723 -2.106 9.426 1.00 77.56 80 LEU A O 1
ATOM 612 N N . ALA A 1 81 ? -20.272 -3.569 10.126 1.00 77.25 81 ALA A N 1
ATOM 613 C CA . ALA A 1 81 ? -20.452 -2.949 11.437 1.00 77.25 81 ALA A CA 1
ATOM 614 C C . ALA A 1 81 ? -19.165 -3.002 12.280 1.00 77.25 81 ALA A C 1
ATOM 616 O O . ALA A 1 81 ? -18.494 -4.035 12.324 1.00 77.25 81 ALA A O 1
ATOM 617 N N . ASN A 1 82 ? -18.870 -1.904 12.986 1.00 76.31 82 ASN A N 1
ATOM 618 C CA . ASN A 1 82 ? -17.669 -1.721 13.817 1.00 76.31 82 ASN A CA 1
ATOM 619 C C . ASN A 1 82 ? -16.364 -2.015 13.057 1.00 76.31 82 ASN A C 1
ATOM 621 O O . ASN A 1 82 ? -15.445 -2.630 13.589 1.00 76.31 82 ASN A O 1
ATOM 625 N N . THR A 1 83 ? -16.319 -1.703 11.760 1.00 85.88 83 THR A N 1
ATOM 626 C CA . THR A 1 83 ? -15.145 -1.954 10.926 1.00 85.88 83 THR A CA 1
ATOM 627 C C . THR A 1 83 ? -14.634 -0.645 10.355 1.00 85.88 83 THR A C 1
ATOM 629 O O . THR A 1 83 ? -15.317 0.003 9.563 1.00 85.88 83 THR A O 1
ATOM 632 N N . TYR A 1 84 ? -13.398 -0.308 10.697 1.00 85.31 84 TYR A N 1
ATOM 633 C CA . TYR A 1 84 ? -12.649 0.763 10.066 1.00 85.31 84 TYR A CA 1
ATOM 634 C C . TYR A 1 84 ? -11.883 0.203 8.868 1.00 85.31 84 TYR A C 1
ATOM 636 O O . TYR A 1 84 ? -11.223 -0.834 8.984 1.00 85.31 84 TYR A O 1
ATOM 644 N N . CYS A 1 85 ? -11.983 0.880 7.723 1.00 89.25 85 CYS A N 1
ATOM 645 C CA . CYS A 1 85 ? -11.273 0.519 6.504 1.00 89.25 85 CYS A CA 1
ATOM 646 C C . CYS A 1 85 ? -10.305 1.634 6.109 1.00 89.25 85 CYS A C 1
ATOM 648 O O . CYS A 1 85 ? -10.687 2.795 5.938 1.00 89.25 85 CYS A O 1
ATOM 650 N N . PHE A 1 86 ? -9.040 1.265 5.951 1.00 91.31 86 PHE A N 1
ATOM 651 C CA . PHE A 1 86 ? -8.001 2.159 5.472 1.00 91.31 86 PHE A CA 1
ATOM 652 C C . PHE A 1 86 ? -7.318 1.558 4.257 1.00 91.31 86 PHE A C 1
ATOM 654 O O . PHE A 1 86 ? -6.874 0.411 4.287 1.00 91.31 86 PHE A O 1
ATOM 661 N N . THR A 1 87 ? -7.196 2.347 3.202 1.00 90.56 87 THR A N 1
ATOM 662 C CA . THR A 1 87 ? -6.675 1.888 1.921 1.00 90.56 87 THR A CA 1
ATOM 663 C C . THR A 1 87 ? -5.310 2.492 1.684 1.00 90.56 87 THR A C 1
ATOM 665 O O . THR A 1 87 ? -5.130 3.702 1.807 1.00 90.56 87 THR A O 1
ATOM 668 N N . THR A 1 88 ? -4.342 1.660 1.309 1.00 91.88 88 THR A N 1
ATOM 669 C CA . THR A 1 88 ? -3.032 2.107 0.826 1.00 91.88 88 THR A CA 1
ATOM 670 C C . THR A 1 88 ? -2.781 1.578 -0.580 1.00 91.88 88 THR A C 1
ATOM 672 O O . THR A 1 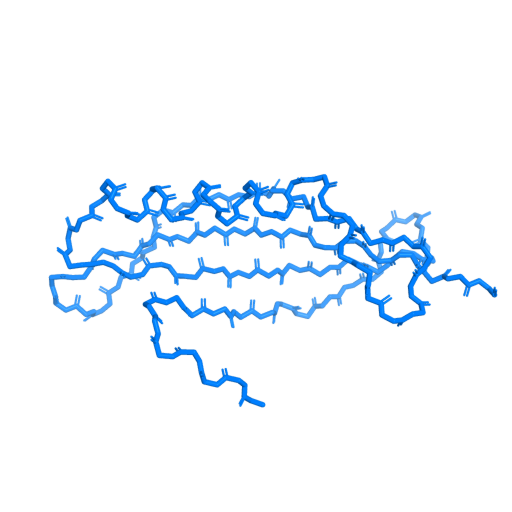88 ? -3.123 0.442 -0.911 1.00 91.88 88 THR A O 1
ATOM 675 N N . VAL A 1 89 ? -2.214 2.423 -1.435 1.00 90.25 89 VAL A N 1
ATOM 676 C CA . VAL A 1 89 ? -1.975 2.136 -2.848 1.00 90.25 89 VAL A CA 1
ATOM 677 C C . VAL A 1 89 ? -0.485 2.217 -3.125 1.00 90.25 89 VAL A C 1
ATOM 679 O O . VAL A 1 89 ? 0.138 3.270 -2.966 1.00 90.25 89 VAL A O 1
ATOM 682 N N . ILE A 1 90 ? 0.057 1.101 -3.598 1.00 88.62 90 ILE A N 1
ATOM 683 C CA . ILE A 1 90 ? 1.450 0.966 -4.008 1.00 88.62 90 ILE A CA 1
ATOM 684 C C . ILE A 1 90 ? 1.479 0.781 -5.523 1.00 88.62 90 ILE A C 1
ATOM 686 O O . ILE A 1 90 ? 0.833 -0.120 -6.059 1.00 88.62 90 ILE A O 1
ATOM 690 N N . GLN A 1 91 ? 2.212 1.635 -6.228 1.00 87.62 91 GLN A N 1
ATOM 691 C CA . GLN A 1 91 ? 2.499 1.442 -7.641 1.00 87.62 91 GLN A CA 1
ATOM 692 C C . GLN A 1 91 ? 3.751 0.602 -7.787 1.00 87.62 91 GLN A C 1
ATOM 694 O O . GLN A 1 91 ? 4.769 0.866 -7.159 1.00 87.62 91 GLN A O 1
ATOM 699 N N . PHE A 1 92 ? 3.670 -0.384 -8.661 1.00 84.50 92 PHE A N 1
ATOM 700 C CA . PHE A 1 92 ? 4.800 -1.185 -9.067 1.00 84.50 92 PHE A CA 1
ATOM 701 C C . PHE A 1 92 ? 5.171 -0.866 -10.499 1.00 84.50 92 PHE A C 1
ATOM 703 O O . PHE A 1 92 ? 4.314 -0.908 -11.383 1.00 84.50 92 PHE A O 1
ATOM 710 N N . SER A 1 93 ? 6.455 -0.609 -10.705 1.00 83.44 93 SER A N 1
ATOM 711 C CA . SER A 1 93 ? 7.074 -0.383 -12.004 1.00 83.44 93 SER A CA 1
ATOM 712 C C . SER A 1 93 ? 7.997 -1.550 -12.319 1.00 83.44 93 SER A C 1
ATOM 714 O O . SER A 1 93 ? 8.877 -1.893 -11.532 1.00 83.44 93 SER A O 1
ATOM 716 N N . MET A 1 94 ? 7.788 -2.179 -13.470 1.00 81.31 94 MET A N 1
ATOM 717 C CA . MET A 1 94 ? 8.547 -3.339 -13.927 1.00 81.31 94 MET A CA 1
ATOM 718 C C . MET A 1 94 ? 9.197 -3.032 -15.268 1.00 81.31 94 MET A C 1
ATOM 720 O O . MET A 1 94 ? 8.499 -2.840 -16.264 1.00 81.31 94 MET A O 1
ATOM 724 N N . GLY A 1 95 ? 10.527 -3.017 -15.304 1.00 77.50 95 GLY A N 1
ATOM 725 C CA . GLY A 1 95 ? 11.292 -2.949 -16.543 1.00 77.50 95 GLY A CA 1
ATOM 726 C C . GLY A 1 95 ? 11.502 -4.340 -17.130 1.00 77.50 95 GLY A C 1
ATOM 727 O O . GLY A 1 95 ? 12.003 -5.250 -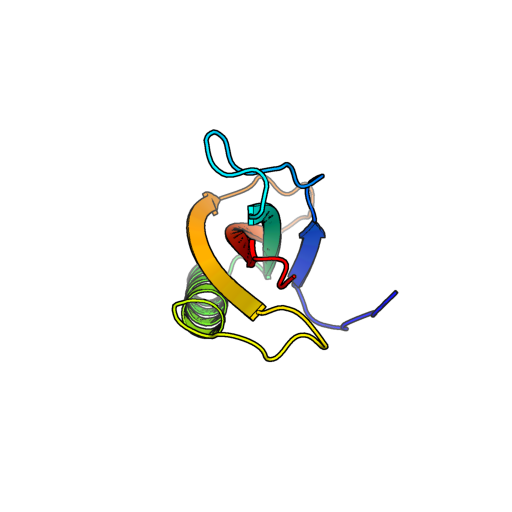16.457 1.00 77.50 95 GLY A O 1
ATOM 728 N N . MET A 1 96 ? 11.146 -4.510 -18.401 1.00 66.44 96 MET A N 1
ATOM 729 C CA . MET A 1 96 ? 11.488 -5.717 -19.148 1.00 66.44 96 MET A CA 1
ATOM 730 C C . MET A 1 96 ? 12.917 -5.593 -19.686 1.00 66.44 96 MET A C 1
ATOM 732 O O . MET A 1 96 ? 13.253 -4.645 -20.392 1.00 66.44 96 MET A O 1
ATOM 736 N N . GLY A 1 97 ? 13.779 -6.545 -19.330 1.00 59.81 97 GLY A N 1
ATOM 737 C CA . GLY A 1 97 ? 15.081 -6.698 -19.976 1.00 59.81 97 GLY A CA 1
ATOM 738 C C . GLY A 1 97 ? 14.928 -7.253 -21.378 1.00 59.81 97 GLY A C 1
ATOM 739 O O . GLY A 1 97 ? 14.090 -8.127 -21.591 1.00 59.81 97 GLY A O 1
ATOM 740 N N . LYS A 1 98 ? 15.750 -6.772 -22.309 1.00 49.53 98 LYS A N 1
ATOM 741 C CA . LYS A 1 98 ? 15.942 -7.438 -23.602 1.00 49.53 98 LYS A CA 1
ATOM 742 C C . LYS A 1 98 ? 16.703 -8.747 -23.455 1.00 49.53 98 LYS A C 1
ATOM 744 O O . LYS A 1 98 ? 17.637 -8.781 -22.623 1.00 49.53 98 LYS A O 1
#

Nearest PDB structures (foldseek):
  6u5f-assembly1_A  TM=7.154E-01  e=7.949E-03  Pseudomonas aeruginosa PAO1
  3fzb-assembly2_C  TM=6.230E-01  e=8.438E-03  Lambdavirus lambda
  3fzb-assembly1_A  TM=6.321E-01  e=4.219E-02  Lambdavirus lambda
  8hdr-assembly1_G  TM=5.503E-01  e=1.032E-01  uncultured cyanophage
  8v3t-assembly1_b  TM=4.354E-01  e=5.684E-02  Clostridioides difficile

Foldseek 3Di:
DDDDPAQKDKDKDDWDADDPHNQKIKIKIKIKGKDLLPPVVSVVVLVVVQVVQQPDFPCDDQFPGKHKDWDDKDWDDDPDPSITIIMTMIMIMTGHDD

Secondary structure (DSSP, 8-state):
-----SSEEEEE---EEETTEEEEEEEEEEEEEEESS-HHHHHHHHHHHHHHHBS-----TT-SEEEEEEEEEEEE---STT-EEEEEEEEEEEEPP-

Organism: NCBI:txid1898651

Radius of gyration: 15.15 Å; Cα contacts (8 Å, |Δi|>4): 195; chains: 1; bounding box: 36×26×39 Å

pLDDT: mean 77.15, std 15.68, range [28.2, 93.75]

Mean predicted aligned error: 8.65 Å